Protein AF-A0A949ID66-F1 (afdb_monomer_lite)

Sequence (73 aa):
MNHDPAIDYSATQPTDRLRLRWRARRGLLENDLFMQRFFSRYGDALDDAQVRGLAELLELPDNDLLDLLMGRT

Secondary structure (DSSP, 8-state):
----TT---GGGSHHHHHHHHHHT--SSHHHHHHHHHHHHHHTTT--HHHHHHHHHHTTS-HHHHHHHHTT--

Foldseek 3Di:
DDDDPPDPPPQVDPVLLVVLVVLQCAPDPQSVVVSVVCCVVCVVVDDSVNSVVSVVLSVDHPVVNVCVVVVVD

pLDDT: mean 84.72, std 16.01, range [37.12, 96.88]

Structure (mmCIF, N/CA/C/O backbone):
data_AF-A0A949ID66-F1
#
_entry.id   AF-A0A949ID66-F1
#
loop_
_atom_site.group_PDB
_atom_site.id
_atom_site.type_symbol
_atom_site.label_atom_id
_atom_site.label_alt_id
_atom_site.label_comp_id
_atom_site.label_asym_id
_atom_site.label_entity_id
_atom_site.label_seq_id
_atom_site.pdbx_PDB_ins_code
_atom_site.Cartn_x
_atom_site.Cartn_y
_atom_site.Cartn_z
_atom_site.occupancy
_atom_site.B_iso_or_equiv
_atom_site.auth_seq_id
_atom_site.auth_comp_id
_atom_site.auth_asym_id
_atom_site.auth_atom_id
_atom_site.pdbx_PDB_model_num
ATOM 1 N N . MET A 1 1 ? 6.713 -1.375 -39.332 1.00 41.38 1 MET A N 1
ATOM 2 C CA . MET A 1 1 ? 7.003 -1.385 -37.885 1.00 41.38 1 MET A CA 1
ATOM 3 C C . MET A 1 1 ? 5.896 -0.561 -37.252 1.00 41.38 1 MET A C 1
ATOM 5 O O . MET A 1 1 ? 5.996 0.656 -37.220 1.00 41.38 1 MET A O 1
ATOM 9 N N . ASN A 1 2 ? 4.755 -1.199 -36.981 1.00 37.12 2 ASN A N 1
ATOM 10 C CA . ASN A 1 2 ? 3.556 -0.496 -36.529 1.00 37.12 2 ASN A CA 1
ATOM 11 C C . ASN A 1 2 ? 3.780 -0.032 -35.092 1.00 37.12 2 ASN A C 1
ATOM 13 O O . ASN A 1 2 ? 4.130 -0.830 -34.228 1.00 37.12 2 ASN A O 1
ATOM 17 N N . HIS A 1 3 ? 3.633 1.268 -34.877 1.00 48.03 3 HIS A N 1
ATOM 18 C CA . HIS A 1 3 ? 3.549 1.858 -33.555 1.00 48.03 3 HIS A CA 1
ATOM 19 C C . HIS A 1 3 ? 2.107 1.659 -33.071 1.00 48.03 3 HIS A C 1
ATOM 21 O O . HIS A 1 3 ? 1.206 2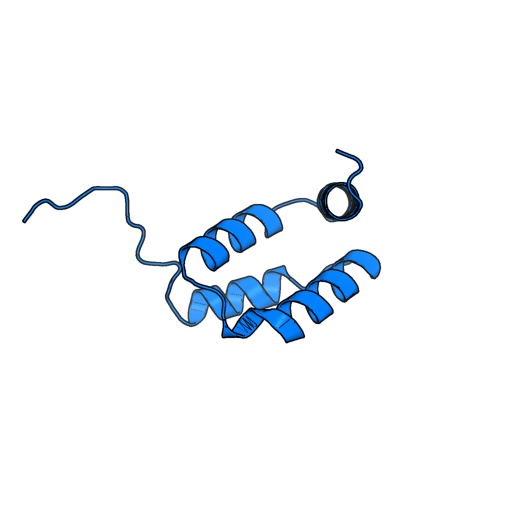.362 -33.521 1.00 48.03 3 HIS A O 1
ATOM 27 N N . ASP A 1 4 ? 1.889 0.640 -32.237 1.00 49.38 4 ASP A N 1
ATOM 28 C CA . ASP A 1 4 ? 0.622 0.420 -31.533 1.00 49.38 4 ASP A CA 1
ATOM 29 C C . ASP A 1 4 ? 0.448 1.488 -30.434 1.00 49.38 4 ASP A C 1
ATOM 31 O O . ASP A 1 4 ? 1.330 1.626 -29.581 1.00 49.38 4 ASP A O 1
ATOM 35 N N . PRO A 1 5 ? -0.662 2.249 -30.406 1.00 53.97 5 PRO A N 1
ATOM 36 C CA . PRO A 1 5 ? -0.788 3.462 -29.594 1.00 53.97 5 PRO A CA 1
ATOM 37 C C . PRO A 1 5 ? -1.216 3.227 -28.129 1.00 53.97 5 PRO A C 1
ATOM 39 O O . PRO A 1 5 ? -1.800 4.121 -27.524 1.00 53.97 5 PRO A O 1
ATOM 42 N N . ALA A 1 6 ? -0.954 2.059 -27.530 1.00 55.59 6 ALA A N 1
ATOM 43 C CA . ALA A 1 6 ? -1.463 1.740 -26.183 1.00 55.59 6 ALA A CA 1
ATOM 44 C C . ALA A 1 6 ? -0.475 1.042 -25.231 1.00 55.59 6 ALA A C 1
ATOM 46 O O . ALA A 1 6 ? -0.877 0.611 -24.152 1.00 55.59 6 ALA A O 1
ATOM 47 N N . ILE A 1 7 ? 0.810 0.925 -25.581 1.00 55.09 7 ILE A N 1
ATOM 48 C CA . ILE A 1 7 ? 1.810 0.419 -24.631 1.00 55.09 7 ILE A CA 1
ATOM 49 C C . ILE A 1 7 ? 2.429 1.610 -23.908 1.00 55.09 7 ILE A C 1
ATOM 51 O O . ILE A 1 7 ? 3.399 2.207 -24.373 1.00 55.09 7 ILE A O 1
ATOM 55 N N . ASP A 1 8 ? 1.842 1.967 -22.767 1.00 55.97 8 ASP A N 1
ATOM 56 C CA . ASP A 1 8 ? 2.506 2.845 -21.814 1.00 55.97 8 ASP A CA 1
ATOM 57 C C . ASP A 1 8 ? 3.699 2.095 -21.196 1.00 55.97 8 ASP A C 1
ATOM 59 O O . ASP A 1 8 ? 3.553 1.248 -20.313 1.00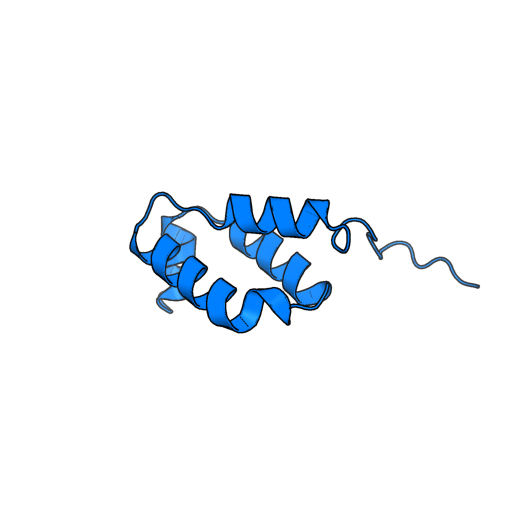 55.97 8 ASP A O 1
ATOM 63 N N . TYR A 1 9 ? 4.894 2.394 -21.709 1.00 56.06 9 TYR A N 1
ATOM 64 C CA . TYR A 1 9 ? 6.174 1.879 -21.219 1.00 56.06 9 TYR A CA 1
ATOM 65 C C . TYR A 1 9 ? 6.584 2.465 -19.855 1.00 56.06 9 TYR A C 1
ATOM 67 O O . TYR A 1 9 ? 7.677 2.154 -19.378 1.00 56.06 9 TYR A O 1
ATOM 75 N N . SER A 1 10 ? 5.761 3.315 -19.224 1.00 53.59 10 SER A N 1
ATOM 76 C CA . SER A 1 10 ? 6.077 3.880 -17.911 1.00 53.59 10 SER A CA 1
ATOM 77 C C . SER A 1 10 ? 6.212 2.779 -16.854 1.00 53.59 10 SER A C 1
ATOM 79 O O . SER A 1 10 ? 7.294 2.634 -16.298 1.00 53.59 10 SER A O 1
ATOM 81 N N . ALA A 1 11 ? 5.208 1.905 -16.708 1.00 57.00 11 ALA A N 1
ATOM 82 C CA . ALA A 1 11 ? 5.029 1.005 -15.560 1.00 57.00 11 ALA A CA 1
ATOM 83 C C . ALA A 1 11 ? 6.153 -0.015 -15.270 1.00 57.00 11 ALA A C 1
ATOM 85 O O . ALA A 1 11 ? 6.178 -0.614 -14.192 1.00 57.00 11 ALA A O 1
ATOM 86 N N . THR A 1 12 ? 7.077 -0.229 -16.205 1.00 58.78 12 THR A N 1
ATOM 87 C CA . THR A 1 12 ? 8.230 -1.132 -16.042 1.00 58.78 12 THR A CA 1
ATOM 88 C C . THR A 1 12 ? 9.420 -0.437 -15.370 1.00 58.78 12 THR A C 1
ATOM 90 O O . THR A 1 12 ? 10.389 -1.084 -14.963 1.00 58.78 12 THR A O 1
ATOM 93 N N . GLN A 1 13 ? 9.384 0.892 -15.242 1.00 67.31 13 GLN A N 1
ATOM 94 C CA . GLN A 1 13 ? 10.492 1.650 -14.680 1.00 67.31 13 GLN A CA 1
ATOM 95 C C . GLN A 1 13 ? 10.680 1.304 -13.192 1.00 67.31 13 GLN A C 1
ATOM 97 O O . GLN A 1 13 ? 9.706 1.139 -12.450 1.00 67.31 13 GLN A O 1
ATOM 102 N N . PRO A 1 14 ? 11.925 1.257 -12.682 1.00 66.50 14 PRO A N 1
ATOM 103 C CA . PRO A 1 14 ? 12.190 1.017 -11.260 1.00 66.50 14 PRO A CA 1
ATOM 104 C C . PRO A 1 14 ? 11.466 2.018 -10.340 1.00 66.50 14 PRO A C 1
ATOM 106 O O . PRO A 1 14 ? 11.139 1.696 -9.195 1.00 66.50 14 PRO A O 1
ATOM 109 N N . THR A 1 15 ? 11.152 3.212 -10.851 1.00 79.00 15 THR A N 1
ATOM 110 C CA . THR A 1 15 ? 10.331 4.217 -10.170 1.00 79.00 15 THR A CA 1
ATOM 111 C C . THR A 1 15 ? 8.904 3.736 -9.901 1.00 79.00 15 THR A C 1
ATOM 113 O O . THR A 1 15 ? 8.366 4.036 -8.837 1.00 79.00 15 THR A O 1
ATOM 116 N N . ASP A 1 16 ? 8.298 2.952 -10.791 1.00 78.62 16 ASP A N 1
ATOM 117 C CA . ASP A 1 16 ? 6.910 2.510 -10.634 1.00 78.62 16 ASP A CA 1
ATOM 118 C C . ASP A 1 16 ? 6.773 1.352 -9.665 1.00 78.62 16 ASP A C 1
ATOM 120 O O . ASP A 1 16 ? 5.869 1.363 -8.833 1.00 78.62 16 ASP A O 1
ATOM 124 N N . ARG A 1 17 ? 7.742 0.433 -9.635 1.00 82.81 17 ARG A N 1
ATOM 125 C CA . ARG A 1 17 ? 7.810 -0.582 -8.570 1.00 82.81 17 ARG A CA 1
ATOM 126 C C . ARG A 1 17 ? 8.001 0.061 -7.193 1.00 82.81 17 ARG A C 1
ATOM 128 O O . ARG A 1 17 ? 7.427 -0.410 -6.211 1.00 82.81 17 ARG A O 1
ATOM 135 N N . LEU A 1 18 ? 8.758 1.159 -7.106 1.00 86.69 18 LEU A N 1
ATOM 136 C CA . LEU A 1 18 ? 8.879 1.929 -5.866 1.00 86.69 18 LEU A CA 1
ATOM 137 C C . LEU A 1 18 ? 7.554 2.613 -5.495 1.00 86.69 18 LEU A C 1
ATOM 139 O O . LEU A 1 18 ? 7.115 2.491 -4.352 1.00 86.69 18 LEU A O 1
ATOM 143 N N . ARG A 1 19 ? 6.888 3.287 -6.444 1.00 87.75 19 ARG A N 1
ATOM 144 C CA . ARG A 1 19 ? 5.563 3.902 -6.228 1.00 87.75 19 ARG A CA 1
ATOM 145 C C . ARG A 1 19 ? 4.524 2.869 -5.793 1.00 87.75 19 ARG A C 1
ATOM 147 O O . ARG A 1 19 ? 3.743 3.143 -4.887 1.00 87.75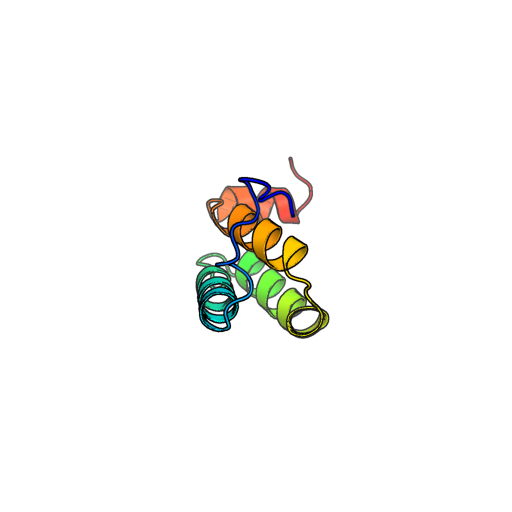 19 ARG A O 1
ATOM 154 N N . LEU A 1 20 ? 4.546 1.683 -6.394 1.00 90.69 20 LEU A N 1
ATOM 155 C CA . LEU A 1 20 ? 3.679 0.562 -6.048 1.00 90.69 20 LEU A CA 1
ATOM 156 C C . LEU A 1 20 ? 3.893 0.120 -4.597 1.00 90.69 20 LEU A C 1
ATOM 158 O O . LEU A 1 20 ? 2.935 0.026 -3.833 1.00 90.69 20 LEU A O 1
ATOM 162 N N . ARG A 1 21 ? 5.154 -0.070 -4.182 1.00 89.88 21 ARG A N 1
ATOM 163 C CA . ARG A 1 21 ? 5.490 -0.404 -2.787 1.00 89.88 21 ARG A CA 1
ATOM 164 C C . ARG A 1 21 ? 5.066 0.688 -1.804 1.00 89.88 21 ARG A C 1
ATOM 166 O O . ARG A 1 21 ? 4.686 0.370 -0.683 1.00 89.88 21 ARG A O 1
ATOM 173 N N . TRP A 1 22 ? 5.103 1.958 -2.205 1.00 91.19 22 TRP A N 1
ATOM 174 C CA . TRP A 1 22 ? 4.588 3.058 -1.387 1.00 91.19 22 TRP A CA 1
ATOM 175 C C . TRP A 1 22 ? 3.063 3.019 -1.242 1.00 91.19 22 TRP A C 1
ATOM 177 O O . TRP A 1 22 ? 2.572 3.117 -0.121 1.00 91.19 22 TRP A O 1
ATOM 187 N N . ARG A 1 23 ? 2.323 2.813 -2.339 1.00 90.50 23 ARG A N 1
ATOM 188 C CA . ARG A 1 23 ? 0.851 2.676 -2.334 1.00 90.50 23 ARG A CA 1
ATOM 189 C C . ARG A 1 23 ? 0.348 1.448 -1.573 1.00 90.50 23 ARG A C 1
ATOM 191 O O . ARG A 1 23 ? -0.790 1.417 -1.118 1.00 90.50 23 ARG A O 1
ATOM 198 N N . ALA A 1 24 ? 1.185 0.426 -1.438 1.00 93.31 24 ALA A N 1
ATOM 199 C CA . ALA A 1 24 ? 0.863 -0.783 -0.693 1.00 93.31 24 ALA A CA 1
ATOM 200 C C . ALA A 1 24 ? 0.819 -0.586 0.835 1.00 93.31 24 ALA A C 1
ATOM 202 O O . ALA A 1 24 ? 0.356 -1.480 1.536 1.00 93.31 24 ALA A O 1
ATOM 203 N N . ARG A 1 25 ? 1.291 0.556 1.359 1.00 94.12 25 ARG A N 1
ATOM 204 C CA . ARG A 1 25 ? 1.240 0.895 2.790 1.00 94.12 25 ARG A CA 1
ATOM 205 C C . ARG A 1 25 ? -0.143 1.437 3.134 1.00 94.12 25 ARG A C 1
ATOM 207 O O . ARG A 1 25 ? -0.506 2.506 2.645 1.00 94.12 25 ARG A O 1
ATOM 214 N N . ARG A 1 26 ? -0.906 0.717 3.957 1.00 94.38 26 ARG A N 1
ATOM 215 C CA . ARG A 1 26 ? -2.330 1.010 4.207 1.00 94.38 26 ARG A CA 1
ATOM 216 C C . ARG A 1 26 ? -2.608 1.417 5.648 1.00 94.38 26 ARG A C 1
ATOM 218 O O . ARG A 1 26 ? -1.827 1.110 6.543 1.00 94.38 26 ARG A O 1
ATOM 225 N N . GLY A 1 27 ? -3.706 2.145 5.859 1.00 94.25 27 GLY A N 1
ATOM 226 C CA . GLY A 1 27 ? -4.137 2.582 7.189 1.00 94.25 27 GLY A CA 1
ATOM 227 C C . GLY A 1 27 ? -4.799 1.461 7.992 1.00 94.25 27 GLY A C 1
ATOM 228 O O . GLY A 1 27 ? -4.715 1.455 9.219 1.00 94.25 27 GLY A O 1
ATOM 229 N N . LEU A 1 28 ? -5.414 0.495 7.304 1.00 96.31 28 LEU A N 1
ATOM 230 C CA . LEU A 1 28 ? -5.949 -0.725 7.912 1.00 96.31 28 LEU A CA 1
ATOM 231 C C . LEU A 1 28 ? -4.869 -1.803 8.047 1.00 96.31 28 LEU A C 1
ATOM 233 O O . LEU A 1 28 ? -4.194 -2.150 7.074 1.00 96.31 28 LEU A O 1
ATOM 237 N N . LEU A 1 29 ? -4.751 -2.364 9.253 1.00 96.19 29 LEU A N 1
ATOM 238 C CA . LEU A 1 29 ? -3.746 -3.374 9.589 1.00 96.19 29 LEU A CA 1
ATOM 239 C C . LEU A 1 29 ? -3.905 -4.637 8.741 1.00 96.19 29 LEU A C 1
ATOM 241 O O . LEU A 1 29 ? -2.915 -5.220 8.310 1.00 96.19 29 LEU A O 1
ATOM 245 N N . GLU A 1 30 ? -5.139 -5.062 8.491 1.00 96.88 30 GLU A N 1
ATOM 246 C CA . GLU A 1 30 ? -5.445 -6.242 7.691 1.00 96.88 30 GLU A CA 1
ATOM 247 C C . GLU A 1 30 ? -4.897 -6.088 6.272 1.00 96.88 30 GLU A C 1
ATOM 249 O O . GLU A 1 30 ? -4.171 -6.961 5.794 1.00 96.88 30 GLU A O 1
ATOM 254 N N . ASN A 1 31 ? -5.171 -4.950 5.631 1.00 96.81 31 ASN A N 1
ATOM 255 C CA . ASN A 1 31 ? -4.645 -4.648 4.304 1.00 96.81 31 ASN A CA 1
ATOM 256 C C . ASN A 1 31 ? -3.120 -4.581 4.312 1.00 96.81 31 ASN A C 1
ATOM 258 O O . ASN A 1 31 ? -2.482 -5.142 3.424 1.00 96.81 31 ASN A O 1
ATOM 262 N N . ASP A 1 32 ? -2.528 -3.938 5.318 1.00 95.44 32 ASP A N 1
ATOM 263 C CA . ASP A 1 32 ? -1.075 -3.835 5.420 1.00 95.44 32 ASP A CA 1
ATOM 264 C C . ASP A 1 32 ? -0.425 -5.225 5.556 1.00 95.44 32 ASP A C 1
ATOM 266 O O . ASP A 1 32 ? 0.518 -5.547 4.833 1.00 95.44 32 ASP A O 1
ATOM 270 N N . LEU A 1 33 ? -0.993 -6.115 6.378 1.00 95.75 33 LEU A N 1
ATOM 271 C CA . LEU A 1 33 ? -0.533 -7.500 6.509 1.00 95.75 33 LEU A CA 1
ATOM 272 C C . LEU A 1 33 ? -0.700 -8.302 5.214 1.00 95.75 33 LEU A C 1
ATOM 274 O O . LEU A 1 33 ? 0.201 -9.070 4.856 1.00 95.75 33 LEU A O 1
ATOM 278 N N . PHE A 1 34 ? -1.822 -8.142 4.505 1.00 95.31 34 PHE A N 1
ATOM 279 C CA . PHE A 1 34 ? -2.021 -8.773 3.198 1.00 95.31 34 PHE A CA 1
ATOM 280 C C . PHE A 1 34 ? -0.948 -8.326 2.207 1.00 95.31 34 PHE A C 1
ATOM 282 O O . PHE A 1 34 ? -0.287 -9.172 1.599 1.00 95.31 34 PHE A O 1
ATOM 289 N N . MET A 1 35 ? -0.719 -7.016 2.099 1.00 95.31 35 MET A N 1
ATOM 290 C CA . MET A 1 35 ? 0.265 -6.446 1.185 1.00 95.31 35 MET A CA 1
ATOM 291 C C . MET A 1 35 ? 1.684 -6.882 1.544 1.00 95.31 35 MET A C 1
ATOM 293 O O . MET A 1 35 ? 2.409 -7.367 0.675 1.00 95.31 35 MET A O 1
ATOM 297 N N . GLN A 1 36 ? 2.080 -6.809 2.817 1.00 94.69 36 GLN A N 1
ATOM 298 C CA . GLN A 1 36 ? 3.399 -7.263 3.263 1.00 94.69 36 GLN A CA 1
ATOM 299 C C . GLN A 1 36 ? 3.656 -8.728 2.888 1.00 94.69 36 GLN A C 1
ATOM 301 O O . GLN A 1 36 ? 4.696 -9.052 2.307 1.00 94.69 36 GLN A O 1
ATOM 306 N N . ARG A 1 37 ? 2.698 -9.622 3.172 1.00 95.56 37 ARG A N 1
ATOM 307 C CA . ARG A 1 37 ? 2.823 -11.053 2.853 1.00 95.56 37 ARG A CA 1
ATOM 308 C C . ARG A 1 37 ? 2.854 -11.303 1.350 1.00 95.56 37 ARG A C 1
ATOM 310 O O . ARG A 1 37 ? 3.662 -12.110 0.889 1.00 95.56 37 ARG A O 1
ATOM 317 N N . PHE A 1 38 ? 2.010 -10.608 0.592 1.00 95.31 38 PHE A N 1
ATOM 318 C CA . PHE A 1 38 ? 1.981 -10.699 -0.863 1.00 95.31 38 PHE A CA 1
ATOM 319 C C . PHE A 1 38 ? 3.321 -10.274 -1.472 1.00 95.31 38 PHE A C 1
ATOM 321 O O . PHE A 1 38 ? 3.944 -11.057 -2.189 1.00 95.31 38 PHE A O 1
ATOM 328 N N . PHE A 1 39 ? 3.819 -9.081 -1.136 1.00 93.31 39 PHE A N 1
ATOM 329 C CA . PHE A 1 39 ? 5.079 -8.571 -1.681 1.00 93.31 39 PHE A CA 1
ATOM 330 C C . PHE A 1 39 ? 6.292 -9.377 -1.218 1.00 93.31 39 PHE A C 1
ATOM 332 O O . PHE A 1 39 ? 7.225 -9.539 -2.000 1.00 93.31 39 PHE A O 1
ATOM 339 N N . SER A 1 40 ? 6.282 -9.926 0.000 1.00 93.75 40 SER A N 1
ATOM 340 C CA . SER A 1 40 ? 7.348 -10.823 0.463 1.00 93.75 40 SER A CA 1
ATOM 341 C C . SER A 1 40 ? 7.408 -12.131 -0.326 1.00 93.75 40 SER A C 1
ATOM 343 O O . SER A 1 40 ? 8.472 -12.741 -0.384 1.00 93.75 40 SER A O 1
ATOM 345 N N . ARG A 1 41 ? 6.283 -12.599 -0.882 1.00 95.31 41 ARG A N 1
ATOM 346 C CA . ARG A 1 41 ? 6.212 -13.882 -1.594 1.00 95.31 41 ARG A CA 1
ATOM 347 C C . ARG A 1 41 ? 6.326 -13.736 -3.108 1.00 95.31 41 ARG A C 1
ATOM 349 O O . ARG A 1 41 ? 6.941 -14.580 -3.748 1.00 95.31 41 ARG A O 1
ATOM 356 N N . TYR A 1 42 ? 5.718 -12.696 -3.668 1.00 93.75 42 TYR A N 1
ATOM 357 C CA . TYR A 1 42 ? 5.553 -12.537 -5.113 1.00 93.75 42 TYR A CA 1
ATOM 358 C C . TYR A 1 42 ? 6.194 -11.263 -5.662 1.00 9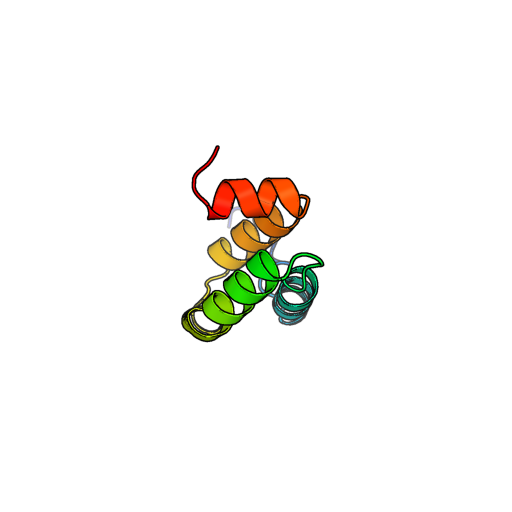3.75 42 TYR A C 1
ATOM 360 O O . TYR A 1 42 ? 6.368 -11.159 -6.869 1.00 93.75 42 TYR A O 1
ATOM 368 N N . GLY A 1 43 ? 6.584 -10.310 -4.808 1.00 88.19 43 GLY A N 1
ATOM 369 C CA . GLY A 1 43 ? 6.974 -8.960 -5.226 1.00 88.19 43 GLY A CA 1
ATOM 370 C C . GLY A 1 43 ? 8.152 -8.889 -6.200 1.00 88.19 43 GLY A C 1
ATOM 371 O O . GLY A 1 43 ? 8.199 -7.960 -7.006 1.00 88.19 43 GLY A O 1
ATOM 372 N N . ASP A 1 44 ? 9.070 -9.855 -6.161 1.00 89.00 44 ASP A N 1
ATOM 373 C CA . ASP A 1 44 ? 10.226 -9.911 -7.067 1.00 89.00 44 ASP A CA 1
ATOM 374 C C . ASP A 1 44 ? 9.890 -10.593 -8.402 1.00 89.00 44 ASP A C 1
ATOM 376 O O . ASP A 1 44 ? 10.492 -10.268 -9.422 1.00 89.00 44 ASP A O 1
ATOM 380 N N . ALA A 1 45 ? 8.879 -11.467 -8.417 1.00 91.81 45 ALA A N 1
ATOM 381 C CA . ALA A 1 45 ? 8.449 -12.239 -9.584 1.00 91.81 45 ALA A CA 1
ATOM 382 C C . ALA A 1 45 ? 7.328 -11.570 -10.401 1.00 91.81 45 ALA A C 1
ATOM 384 O O . ALA A 1 45 ? 6.878 -12.150 -11.386 1.00 91.81 45 ALA A O 1
ATOM 385 N N . LEU A 1 46 ? 6.868 -10.380 -9.994 1.00 90.12 46 LEU A N 1
ATOM 386 C CA . LEU A 1 46 ? 5.834 -9.649 -10.725 1.00 90.12 46 LEU A CA 1
ATOM 387 C C . LEU A 1 46 ? 6.330 -9.220 -12.108 1.00 90.12 46 LEU A C 1
ATOM 389 O O . LEU A 1 46 ? 7.377 -8.568 -12.216 1.00 90.12 46 LEU A O 1
ATOM 393 N N . ASP A 1 47 ? 5.535 -9.544 -13.125 1.00 90.38 47 ASP A N 1
ATOM 394 C CA . ASP A 1 47 ? 5.677 -9.001 -14.473 1.00 90.38 47 ASP A CA 1
ATOM 395 C C . ASP A 1 47 ? 5.023 -7.614 -14.604 1.00 90.38 47 ASP A C 1
ATOM 397 O O . ASP A 1 47 ? 4.313 -7.131 -13.717 1.00 90.38 47 ASP A O 1
ATOM 401 N N . ASP A 1 48 ? 5.261 -6.952 -15.732 1.00 86.00 48 ASP A N 1
ATOM 402 C CA . ASP A 1 48 ? 4.802 -5.581 -15.955 1.00 86.00 48 ASP A CA 1
ATOM 403 C C . ASP A 1 48 ? 3.276 -5.455 -16.014 1.00 86.00 48 ASP A C 1
ATOM 405 O O . ASP A 1 48 ? 2.718 -4.428 -15.624 1.00 86.00 48 ASP A O 1
ATOM 409 N N . ALA A 1 49 ? 2.578 -6.485 -16.499 1.00 87.88 49 ALA A N 1
ATOM 410 C CA . ALA A 1 49 ? 1.121 -6.485 -16.549 1.00 87.88 49 ALA A CA 1
ATOM 411 C C . ALA A 1 49 ? 0.529 -6.616 -15.141 1.00 87.88 49 ALA A C 1
ATOM 413 O O . ALA A 1 49 ? -0.416 -5.905 -14.799 1.00 87.88 49 ALA A O 1
ATOM 414 N N . GLN A 1 50 ? 1.128 -7.459 -14.304 1.00 91.56 50 GLN A N 1
ATOM 415 C CA . GLN A 1 50 ? 0.768 -7.624 -12.901 1.00 91.56 50 GLN A CA 1
ATOM 416 C C . GLN A 1 50 ? 1.082 -6.370 -12.085 1.00 91.56 50 GLN A C 1
ATOM 418 O O . GLN A 1 50 ? 0.279 -5.982 -11.241 1.00 91.56 50 GLN A O 1
ATOM 423 N N . VAL A 1 51 ? 2.211 -5.701 -12.348 1.00 90.62 51 VAL A N 1
ATOM 424 C CA . VAL A 1 51 ? 2.545 -4.411 -11.721 1.00 90.62 51 VAL A CA 1
ATOM 425 C C . VAL A 1 51 ? 1.487 -3.357 -12.046 1.00 90.62 51 VAL A C 1
ATOM 427 O O . VAL A 1 51 ? 1.027 -2.676 -11.130 1.00 90.62 51 VAL A O 1
ATOM 430 N N . ARG A 1 52 ? 1.056 -3.250 -13.311 1.00 88.44 52 ARG A N 1
ATOM 431 C CA . ARG A 1 52 ? -0.014 -2.320 -13.715 1.00 88.44 52 ARG A CA 1
ATOM 432 C C . ARG A 1 52 ? -1.349 -2.653 -13.060 1.00 88.44 52 ARG A C 1
ATOM 434 O O . ARG A 1 52 ? -1.942 -1.782 -12.433 1.00 88.44 52 ARG A O 1
ATOM 441 N N . GLY A 1 53 ? -1.776 -3.913 -13.129 1.00 92.12 53 GLY A N 1
ATOM 442 C CA . GLY A 1 53 ? -3.029 -4.340 -12.504 1.00 92.12 53 GLY A CA 1
ATOM 443 C C . GLY A 1 53 ? -3.028 -4.120 -10.989 1.00 92.12 53 GLY A C 1
ATOM 444 O O . GLY A 1 53 ? -4.022 -3.674 -10.423 1.00 92.12 53 GLY A O 1
ATOM 445 N N . LEU A 1 54 ? -1.893 -4.356 -10.323 1.00 93.81 54 LEU A N 1
ATOM 446 C CA . LEU A 1 54 ? -1.757 -4.084 -8.895 1.00 93.81 54 LEU A CA 1
ATOM 447 C C . LEU A 1 54 ? -1.747 -2.581 -8.593 1.00 93.81 54 LEU A C 1
ATOM 449 O O . LEU A 1 54 ? -2.271 -2.174 -7.562 1.00 93.81 54 LEU A O 1
ATOM 453 N N . ALA A 1 55 ? -1.178 -1.749 -9.468 1.00 91.88 55 ALA A N 1
ATOM 454 C CA . ALA A 1 55 ? -1.230 -0.299 -9.312 1.00 91.88 55 ALA A CA 1
ATOM 455 C C . ALA A 1 55 ? -2.675 0.214 -9.363 1.00 91.88 55 ALA A C 1
ATOM 457 O O . ALA A 1 55 ? -3.056 0.987 -8.491 1.00 91.88 55 ALA A O 1
ATOM 458 N N . GLU A 1 56 ? -3.474 -0.265 -10.320 1.00 92.69 56 GLU A N 1
ATOM 459 C CA . GLU A 1 56 ? -4.901 0.064 -10.437 1.00 92.69 56 GLU A CA 1
ATOM 460 C C . GLU A 1 56 ? -5.705 -0.447 -9.237 1.00 92.69 56 GLU A C 1
ATOM 462 O O . GLU A 1 56 ? -6.475 0.304 -8.641 1.00 92.69 56 GLU A O 1
ATOM 467 N N . LEU A 1 57 ? -5.475 -1.696 -8.817 1.00 94.69 57 LEU A N 1
ATOM 468 C CA . LEU A 1 57 ? -6.106 -2.270 -7.627 1.00 94.69 57 LEU A CA 1
ATOM 469 C C . LEU A 1 57 ? -5.828 -1.428 -6.372 1.00 94.69 57 LEU A C 1
ATOM 471 O O . LEU A 1 57 ? -6.698 -1.248 -5.521 1.00 94.69 57 LEU A O 1
ATOM 475 N N . LEU A 1 58 ? -4.608 -0.901 -6.253 1.00 94.56 58 LEU A N 1
ATOM 476 C CA . LEU A 1 58 ? -4.198 -0.076 -5.124 1.00 94.56 58 LEU A CA 1
ATOM 477 C C . LEU A 1 58 ? -4.702 1.380 -5.199 1.00 94.56 58 LEU A C 1
ATOM 479 O O . LEU A 1 58 ? -4.423 2.149 -4.282 1.00 94.56 58 LEU A O 1
ATOM 483 N N . GLU A 1 59 ? -5.479 1.772 -6.202 1.00 93.69 59 GLU A N 1
ATOM 484 C CA . GLU A 1 59 ? -6.217 3.045 -6.161 1.00 93.69 59 GLU A CA 1
ATOM 485 C C . GLU A 1 59 ? -7.531 2.926 -5.360 1.00 93.69 59 GLU A C 1
ATOM 487 O O . GLU A 1 59 ? -8.154 3.939 -5.043 1.00 93.69 59 GLU A O 1
ATOM 492 N N . LEU A 1 60 ? -7.939 1.710 -4.965 1.00 95.44 60 LEU A N 1
ATOM 493 C CA . LEU A 1 60 ? -9.121 1.509 -4.124 1.00 95.44 60 LEU A CA 1
ATOM 494 C C . LEU A 1 60 ? -8.945 2.087 -2.701 1.00 95.44 60 LEU A C 1
ATOM 496 O O . LEU A 1 60 ? -7.853 1.979 -2.112 1.00 95.44 60 LEU A O 1
ATOM 500 N N . PRO A 1 61 ? -10.028 2.637 -2.109 1.00 94.94 61 PRO A N 1
ATOM 501 C CA . PRO A 1 61 ? -10.091 2.972 -0.690 1.00 94.94 61 PRO A CA 1
ATOM 502 C C . PRO A 1 61 ? -9.849 1.754 0.204 1.00 94.94 61 PRO A C 1
ATOM 504 O O . PRO A 1 61 ? -10.149 0.622 -0.166 1.00 94.94 61 PRO A O 1
ATOM 507 N N . ASP A 1 62 ? -9.355 1.987 1.422 1.00 94.69 62 ASP A N 1
ATOM 508 C CA . ASP A 1 62 ? -8.948 0.898 2.318 1.00 94.69 62 ASP A CA 1
ATOM 509 C C . ASP A 1 62 ? -10.085 -0.086 2.649 1.00 94.69 62 ASP A C 1
ATOM 511 O O . ASP A 1 62 ? -9.840 -1.290 2.695 1.00 94.69 62 ASP A O 1
ATOM 515 N N . ASN A 1 63 ? -11.320 0.388 2.840 1.00 95.25 63 ASN A N 1
ATOM 516 C CA . ASN A 1 63 ? -12.456 -0.499 3.123 1.00 95.25 63 ASN A CA 1
ATOM 517 C C . ASN A 1 63 ? -12.842 -1.346 1.903 1.00 95.25 63 ASN A C 1
ATOM 519 O O . ASN A 1 63 ? -12.976 -2.559 2.033 1.00 95.25 63 ASN A O 1
ATOM 523 N N . ASP A 1 64 ? -12.932 -0.734 0.721 1.00 96.44 64 ASP A N 1
ATOM 524 C CA . ASP A 1 64 ? -13.297 -1.434 -0.517 1.00 96.44 64 ASP A CA 1
ATOM 525 C C . ASP A 1 64 ? -12.247 -2.492 -0.881 1.00 96.44 64 ASP A C 1
ATOM 527 O O . ASP A 1 64 ? -12.571 -3.619 -1.256 1.00 96.44 64 ASP A O 1
ATOM 531 N N . LEU A 1 65 ? -10.967 -2.147 -0.709 1.00 96.12 65 LEU A N 1
ATOM 532 C CA . LEU A 1 65 ? -9.862 -3.078 -0.897 1.00 96.12 65 LEU A CA 1
ATOM 533 C C . LEU A 1 65 ? -9.942 -4.245 0.092 1.00 96.12 65 LEU A C 1
ATOM 535 O O . LEU A 1 65 ? -9.735 -5.391 -0.302 1.00 96.12 65 LEU A O 1
ATOM 539 N N . LEU A 1 66 ? -10.252 -3.974 1.363 1.00 95.75 66 LEU A N 1
ATOM 540 C CA . LEU A 1 66 ? -10.377 -5.019 2.375 1.00 95.75 66 LEU A CA 1
ATOM 541 C C . LEU A 1 66 ? -11.539 -5.965 2.058 1.00 95.75 66 LEU A C 1
ATOM 543 O O . LEU A 1 66 ? -11.363 -7.182 2.120 1.00 95.75 66 LEU A O 1
ATOM 547 N N . ASP A 1 67 ? -12.699 -5.430 1.683 1.00 96.44 67 ASP A N 1
ATOM 548 C CA . ASP A 1 67 ? -13.867 -6.236 1.325 1.00 96.44 67 ASP A CA 1
ATOM 549 C C . ASP A 1 67 ? -13.596 -7.114 0.099 1.00 96.44 67 ASP A C 1
ATOM 551 O O . ASP A 1 67 ? -13.951 -8.297 0.100 1.00 96.44 67 ASP A O 1
ATOM 555 N N . LEU A 1 68 ? -12.891 -6.588 -0.906 1.00 95.25 68 LEU A N 1
ATOM 556 C CA . LE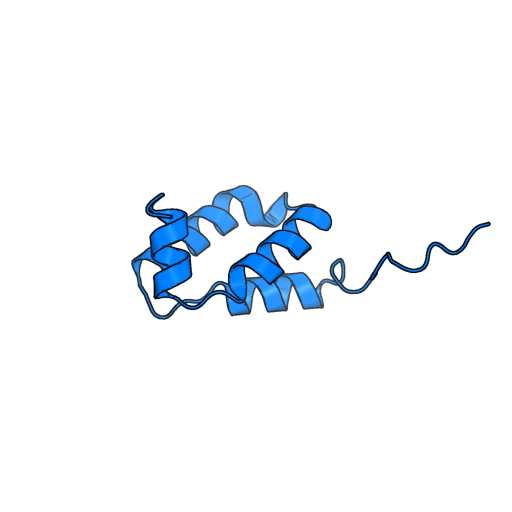U A 1 68 ? -12.442 -7.366 -2.060 1.00 95.25 68 LEU A CA 1
ATOM 557 C C . LEU A 1 68 ? -11.472 -8.487 -1.658 1.00 95.25 68 LEU A C 1
ATOM 559 O O . LEU A 1 68 ? -11.660 -9.638 -2.053 1.00 95.25 68 LEU A O 1
ATOM 563 N N . LEU A 1 69 ? -10.462 -8.188 -0.836 1.00 92.31 69 LEU A N 1
ATOM 564 C CA . LEU A 1 69 ? -9.491 -9.185 -0.363 1.00 92.31 69 LEU A CA 1
ATOM 565 C C . LEU A 1 69 ? -10.130 -10.253 0.538 1.00 92.31 69 LEU A C 1
ATOM 567 O O . LEU A 1 69 ? -9.642 -11.382 0.597 1.00 92.31 69 LEU A O 1
ATOM 571 N N . MET A 1 70 ? -11.228 -9.917 1.218 1.00 94.38 70 MET A N 1
ATOM 572 C CA . MET A 1 70 ? -12.028 -10.853 2.008 1.00 94.38 70 MET A CA 1
ATOM 573 C C . MET A 1 70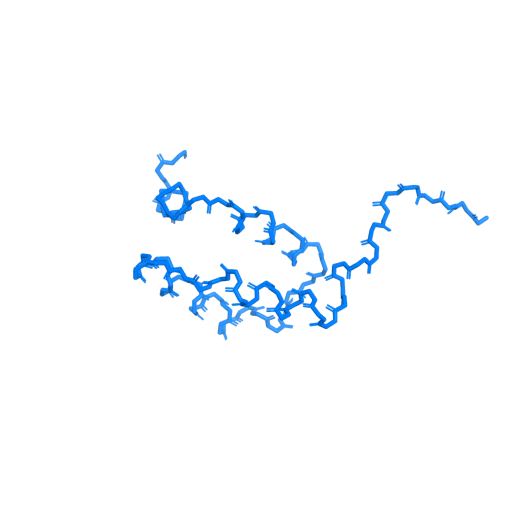 ? -13.083 -11.614 1.188 1.00 94.38 70 MET A C 1
ATOM 575 O O . MET A 1 70 ? -13.760 -12.474 1.753 1.00 94.38 70 MET A O 1
ATOM 579 N N . GLY A 1 71 ? -13.234 -11.329 -0.110 1.00 92.50 71 GLY A N 1
ATOM 580 C CA . GLY A 1 71 ? -14.218 -11.982 -0.978 1.00 92.50 71 GLY A CA 1
ATOM 581 C C . GLY A 1 71 ? -15.667 -11.617 -0.645 1.00 92.50 71 GLY A C 1
ATOM 582 O O . GLY A 1 71 ? -16.545 -12.476 -0.686 1.00 92.50 71 GLY A O 1
ATOM 583 N N . ARG A 1 72 ? -15.909 -10.366 -0.241 1.00 89.94 72 ARG A N 1
ATOM 584 C CA . ARG A 1 72 ? -17.233 -9.850 0.150 1.00 89.94 72 ARG A CA 1
ATOM 585 C C . ARG A 1 72 ? -17.936 -9.044 -0.951 1.00 89.94 72 ARG A C 1
ATOM 587 O O . ARG A 1 72 ? -19.042 -8.565 -0.712 1.00 89.94 72 ARG A O 1
ATOM 594 N N . THR A 1 73 ? -17.301 -8.891 -2.113 1.00 68.69 73 THR A N 1
ATOM 595 C CA . THR A 1 73 ? -17.814 -8.203 -3.314 1.00 68.69 73 THR A CA 1
ATOM 596 C C . THR A 1 73 ? -18.186 -9.175 -4.422 1.00 68.69 73 THR A C 1
ATOM 598 O O . THR A 1 73 ? -17.604 -10.283 -4.463 1.00 68.69 73 THR A O 1
#

Radius of gyration: 13.95 Å; chains: 1; bounding box: 30×18×48 Å